Protein AF-A0A2C9VV02-F1 (afdb_monomer_lite)

Organism: Manihot esculenta (NCBI:txid3983)

Structure (mmCIF, N/CA/C/O backbone):
data_AF-A0A2C9VV02-F1
#
_entry.id   AF-A0A2C9VV02-F1
#
loop_
_atom_site.group_PDB
_atom_site.id
_atom_site.type_symbol
_atom_site.label_atom_id
_atom_site.label_alt_id
_atom_site.label_comp_id
_atom_site.label_asym_id
_atom_site.label_entity_id
_atom_site.label_seq_id
_atom_site.pdbx_PDB_ins_code
_atom_site.Cartn_x
_atom_site.Cartn_y
_atom_site.Cartn_z
_atom_site.occupancy
_atom_site.B_iso_or_equiv
_atom_site.auth_seq_id
_atom_site.auth_comp_id
_atom_site.auth_asym_id
_atom_site.auth_atom_id
_atom_site.pdbx_PDB_model_num
ATOM 1 N N . ASP A 1 1 ? -6.500 -12.914 -4.769 1.00 45.06 1 ASP A N 1
ATOM 2 C CA . ASP A 1 1 ? -6.422 -11.483 -5.121 1.00 45.06 1 ASP A CA 1
ATOM 3 C C . ASP A 1 1 ? -5.129 -11.099 -5.814 1.00 45.06 1 ASP A C 1
ATOM 5 O O . ASP A 1 1 ? -4.050 -11.235 -5.257 1.00 45.06 1 ASP A O 1
ATOM 9 N N . THR A 1 2 ? -5.244 -10.646 -7.060 1.00 51.84 2 THR A N 1
ATOM 10 C CA . THR A 1 2 ? -4.151 -10.262 -7.975 1.00 51.84 2 THR A CA 1
ATOM 11 C C . THR A 1 2 ? -3.858 -8.755 -7.970 1.00 51.84 2 THR A C 1
ATOM 13 O O . THR A 1 2 ? -3.036 -8.277 -8.748 1.00 51.84 2 THR A O 1
ATOM 16 N N . SER A 1 3 ? -4.498 -7.995 -7.081 1.00 64.44 3 SER A N 1
ATOM 17 C CA . SER A 1 3 ? -4.539 -6.527 -7.091 1.00 64.44 3 SER A CA 1
ATOM 18 C C . SER A 1 3 ? -3.161 -5.853 -7.019 1.00 64.44 3 SER A C 1
ATOM 20 O O . SER A 1 3 ? -2.895 -4.911 -7.760 1.00 64.44 3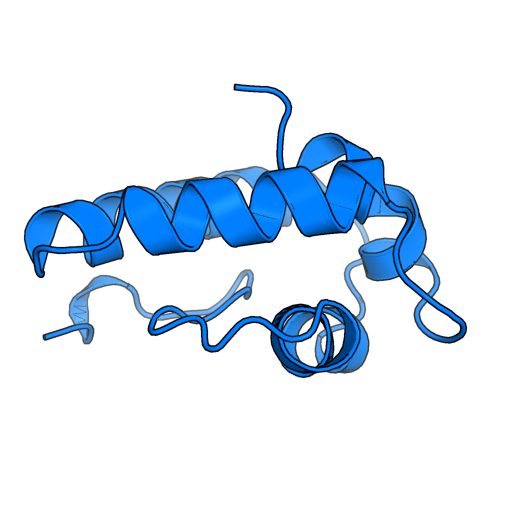 SER A O 1
ATOM 22 N N . LEU A 1 4 ? -2.247 -6.371 -6.191 1.00 71.88 4 LEU A N 1
ATOM 23 C CA . LEU A 1 4 ? -0.878 -5.848 -6.054 1.00 71.88 4 LEU A CA 1
ATOM 24 C C . LEU A 1 4 ? 0.108 -6.440 -7.070 1.00 71.88 4 LEU A C 1
ATOM 26 O O . LEU A 1 4 ? 1.195 -5.895 -7.258 1.00 71.88 4 LEU A O 1
ATOM 30 N N . ALA A 1 5 ? -0.256 -7.520 -7.769 1.00 79.44 5 ALA A N 1
ATOM 31 C CA . ALA A 1 5 ? 0.614 -8.119 -8.782 1.00 79.44 5 ALA A CA 1
ATOM 32 C C . ALA A 1 5 ? 0.870 -7.141 -9.942 1.00 79.44 5 ALA A C 1
ATOM 34 O O . ALA A 1 5 ? 1.981 -7.054 -10.461 1.00 79.44 5 ALA A O 1
ATOM 35 N N . PHE A 1 6 ? -0.128 -6.321 -10.284 1.00 84.44 6 PHE A N 1
ATOM 36 C CA . PHE A 1 6 ? 0.005 -5.264 -11.289 1.00 84.44 6 PHE A CA 1
ATOM 37 C C . PHE A 1 6 ? 0.926 -4.113 -10.861 1.00 84.44 6 PHE A C 1
ATOM 39 O O . PHE A 1 6 ? 1.334 -3.315 -11.707 1.00 84.44 6 PHE A O 1
ATOM 46 N N . CYS A 1 7 ? 1.275 -4.029 -9.573 1.00 86.88 7 CYS A N 1
ATOM 47 C CA . CYS A 1 7 ? 2.217 -3.050 -9.039 1.00 86.88 7 CYS A CA 1
ATOM 48 C C . CYS A 1 7 ? 3.672 -3.517 -9.119 1.00 86.88 7 CYS A C 1
ATOM 50 O O . CYS A 1 7 ? 4.568 -2.680 -9.054 1.00 86.88 7 CYS A O 1
ATOM 52 N N . ILE A 1 8 ? 3.926 -4.818 -9.314 1.00 85.62 8 ILE A N 1
ATOM 53 C CA . ILE A 1 8 ? 5.279 -5.400 -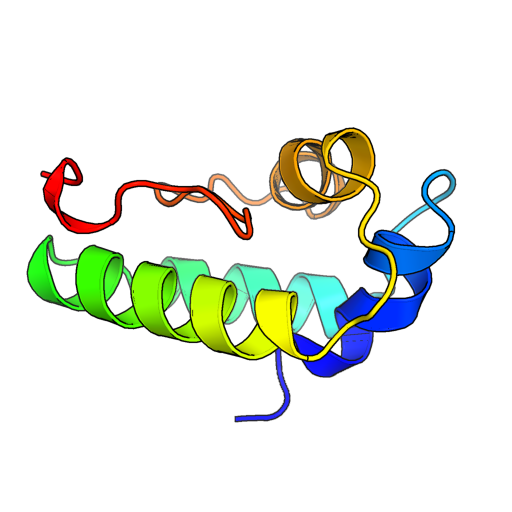9.351 1.00 85.62 8 ILE A CA 1
ATOM 54 C C . ILE A 1 8 ? 6.227 -4.647 -10.300 1.00 85.62 8 ILE A C 1
ATOM 56 O O . ILE A 1 8 ? 7.337 -4.342 -9.871 1.00 85.62 8 ILE A O 1
ATOM 60 N N . PRO A 1 9 ? 5.848 -4.284 -11.544 1.00 86.69 9 PRO A N 1
ATOM 61 C CA . PRO A 1 9 ? 6.765 -3.587 -12.448 1.00 86.69 9 PRO A CA 1
ATOM 62 C C . PRO A 1 9 ? 7.223 -2.227 -11.908 1.00 86.69 9 PRO A C 1
ATOM 64 O O . PRO A 1 9 ? 8.395 -1.876 -12.040 1.00 86.69 9 PRO A O 1
ATOM 67 N N . PHE A 1 10 ? 6.308 -1.484 -11.277 1.00 88.06 10 PHE A N 1
ATOM 68 C CA . PHE A 1 10 ? 6.596 -0.193 -10.657 1.00 88.06 10 PHE A CA 1
ATOM 69 C C . PHE A 1 10 ? 7.427 -0.367 -9.383 1.00 88.06 10 PHE A C 1
ATOM 71 O O . PHE A 1 10 ? 8.435 0.308 -9.205 1.00 88.06 10 PHE A O 1
ATOM 78 N N . LEU A 1 11 ? 7.052 -1.329 -8.540 1.00 86.38 11 LEU A N 1
ATOM 79 C CA . LEU A 1 11 ? 7.767 -1.649 -7.309 1.00 86.38 11 LEU A CA 1
ATOM 80 C C . LEU A 1 11 ? 9.192 -2.161 -7.576 1.00 86.38 11 LEU A C 1
ATOM 82 O O . LEU A 1 11 ? 10.077 -1.907 -6.772 1.00 86.38 11 LEU A O 1
ATOM 86 N N . ALA A 1 12 ? 9.433 -2.853 -8.692 1.00 84.31 12 ALA A N 1
ATOM 87 C CA . ALA A 1 12 ? 10.746 -3.397 -9.038 1.00 84.31 12 ALA A CA 1
ATOM 88 C C . ALA A 1 12 ? 11.670 -2.377 -9.722 1.00 84.31 12 ALA A C 1
ATOM 90 O O . ALA A 1 12 ? 12.856 -2.327 -9.408 1.00 84.31 12 ALA A O 1
ATOM 91 N N . ARG A 1 13 ? 11.161 -1.572 -10.668 1.00 81.81 13 ARG A N 1
ATOM 92 C CA . ARG A 1 13 ? 11.984 -0.566 -11.370 1.00 81.81 13 ARG A CA 1
ATOM 93 C C . ARG A 1 13 ? 12.132 0.733 -10.586 1.00 81.81 13 ARG A C 1
ATOM 95 O O . ARG A 1 13 ? 13.153 1.401 -10.719 1.00 81.81 13 ARG A O 1
ATOM 102 N N . GLY A 1 14 ? 11.117 1.100 -9.805 1.00 75.44 14 GLY A N 1
ATOM 103 C CA . GLY A 1 14 ? 10.943 2.470 -9.340 1.00 75.44 14 GLY A CA 1
ATOM 104 C C . GLY A 1 14 ? 10.765 3.462 -10.496 1.00 75.44 14 GLY A C 1
ATOM 105 O O . GLY A 1 14 ? 10.812 3.104 -11.675 1.00 75.44 14 GLY A O 1
ATOM 106 N N . GLY A 1 15 ? 10.543 4.731 -10.151 1.00 71.81 15 GLY A N 1
ATOM 107 C CA . GLY A 1 15 ? 10.337 5.797 -11.136 1.00 71.81 15 GLY A CA 1
ATOM 108 C C . GLY A 1 15 ? 9.046 5.658 -11.962 1.00 71.81 15 GLY A C 1
ATOM 109 O O . GLY A 1 15 ? 8.331 4.660 -11.910 1.00 71.81 15 GLY A O 1
ATOM 110 N N . GLY A 1 16 ? 8.704 6.705 -12.716 1.00 82.19 16 GLY A N 1
ATOM 111 C CA . GLY A 1 16 ? 7.488 6.727 -13.536 1.00 82.19 16 GLY A CA 1
ATOM 112 C C . GLY A 1 16 ? 6.184 6.730 -12.726 1.00 82.19 16 GLY A C 1
ATOM 113 O O . GLY A 1 16 ? 6.135 7.214 -11.586 1.00 82.19 16 GLY A O 1
ATOM 114 N N . PHE A 1 17 ? 5.117 6.223 -13.345 1.00 83.88 17 PHE A N 1
ATOM 115 C CA . PHE A 1 17 ? 3.785 6.137 -12.752 1.00 83.88 17 PHE A CA 1
ATOM 116 C C . PHE A 1 17 ? 3.313 4.680 -12.668 1.00 83.88 17 PHE A C 1
ATOM 118 O O . PHE A 1 17 ? 3.548 3.909 -13.604 1.00 83.88 17 PHE A O 1
ATOM 125 N N . PRO A 1 18 ? 2.643 4.293 -11.569 1.00 89.00 18 PRO A N 1
ATOM 126 C CA . PRO A 1 18 ? 1.975 3.003 -11.476 1.00 89.00 18 PRO A CA 1
ATOM 127 C C . PRO A 1 18 ? 0.905 2.853 -12.562 1.00 89.00 18 PRO A C 1
ATOM 129 O O . PRO A 1 18 ? 0.298 3.825 -13.012 1.00 89.00 18 PRO A O 1
ATOM 132 N N . SER A 1 19 ? 0.667 1.612 -12.985 1.00 90.06 19 SER A N 1
ATOM 133 C CA . SER A 1 19 ? -0.391 1.322 -13.952 1.00 90.06 19 SER A CA 1
ATOM 134 C C . SER A 1 19 ? -1.776 1.618 -13.352 1.00 90.06 19 SER A C 1
ATOM 136 O O . SER A 1 19 ? -1.961 1.477 -12.139 1.00 90.06 19 SER A O 1
ATOM 138 N N . PRO A 1 20 ? -2.790 1.940 -14.176 1.00 89.81 20 PRO A N 1
ATOM 139 C CA . PRO A 1 20 ? -4.160 2.101 -13.688 1.00 89.81 20 PRO A CA 1
ATOM 140 C C . PRO A 1 20 ? -4.671 0.870 -12.924 1.00 89.81 20 PRO A C 1
ATOM 142 O O . PRO A 1 20 ? -5.340 1.010 -11.905 1.00 89.81 20 PRO A O 1
ATOM 145 N N . ALA A 1 21 ? -4.295 -0.337 -13.366 1.00 89.56 21 ALA A N 1
ATOM 146 C CA . ALA A 1 21 ? -4.635 -1.589 -12.691 1.00 89.56 21 ALA A CA 1
ATOM 147 C C . ALA A 1 21 ? -3.975 -1.711 -11.307 1.00 89.56 21 ALA A C 1
ATOM 149 O O . ALA A 1 21 ? -4.620 -2.150 -10.358 1.00 89.56 21 ALA A O 1
ATOM 150 N N . CYS A 1 22 ? -2.718 -1.274 -11.172 1.00 89.81 22 CYS A N 1
ATOM 151 C CA . CYS A 1 22 ? -2.058 -1.193 -9.873 1.00 89.81 22 CYS A CA 1
ATOM 152 C C . CYS A 1 22 ? -2.797 -0.229 -8.936 1.00 89.81 22 CYS A C 1
ATOM 154 O O . CYS A 1 22 ? -3.131 -0.598 -7.813 1.00 89.81 22 CYS A O 1
ATOM 156 N N . CYS A 1 23 ? -3.120 0.978 -9.405 1.00 91.50 23 CYS A N 1
ATOM 157 C CA . CYS A 1 23 ? -3.818 1.956 -8.572 1.00 91.50 23 CYS A CA 1
ATOM 158 C C . CYS A 1 23 ? -5.233 1.532 -8.189 1.00 91.50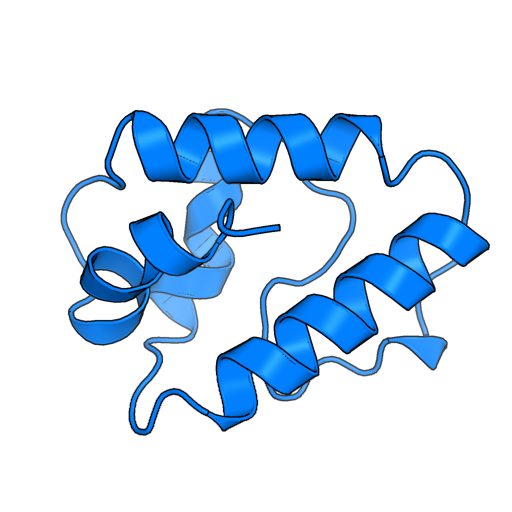 23 CYS A C 1
ATOM 160 O O . CYS A 1 23 ? -5.660 1.797 -7.067 1.00 91.50 23 CYS A O 1
ATOM 162 N N . LEU A 1 24 ? -5.941 0.830 -9.075 1.00 90.31 24 LEU A N 1
ATOM 163 C CA . LEU A 1 24 ? -7.215 0.206 -8.735 1.00 90.31 24 LEU A CA 1
ATOM 164 C C . LEU A 1 24 ? -7.038 -0.811 -7.601 1.00 90.31 24 LEU A C 1
ATOM 166 O O . LEU A 1 24 ? -7.814 -0.817 -6.650 1.00 90.31 24 LEU A O 1
ATOM 170 N N . GLY A 1 25 ? -5.982 -1.623 -7.667 1.00 88.06 25 GLY A N 1
ATOM 171 C CA . GLY A 1 25 ? -5.646 -2.567 -6.610 1.00 88.06 25 GLY A CA 1
ATOM 172 C C . GLY A 1 25 ? -5.360 -1.894 -5.267 1.00 88.06 25 GLY A C 1
ATOM 173 O O . GLY A 1 25 ? -5.899 -2.321 -4.250 1.00 88.06 25 GLY A O 1
ATOM 174 N N . VAL A 1 26 ? -4.574 -0.813 -5.268 1.00 89.06 26 VAL A N 1
ATOM 175 C CA . VAL A 1 26 ? -4.267 -0.017 -4.063 1.00 89.06 26 VAL A CA 1
ATOM 176 C C . VAL A 1 26 ? -5.529 0.634 -3.489 1.00 89.06 26 VAL A C 1
ATOM 178 O O . VAL A 1 26 ? -5.744 0.598 -2.280 1.00 89.06 26 VAL A O 1
ATOM 181 N N . ARG A 1 27 ? -6.403 1.178 -4.344 1.00 88.81 27 ARG A N 1
ATOM 182 C CA . ARG A 1 27 ? -7.684 1.762 -3.924 1.00 88.81 27 ARG A CA 1
ATOM 183 C C . ARG A 1 27 ? -8.612 0.721 -3.301 1.00 88.81 27 ARG A C 1
ATOM 185 O O . ARG A 1 27 ? -9.212 0.987 -2.268 1.00 88.81 27 ARG A O 1
ATOM 192 N N . ASN A 1 28 ? -8.714 -0.465 -3.896 1.00 87.19 28 ASN A N 1
ATOM 193 C CA . ASN A 1 28 ? -9.512 -1.548 -3.320 1.00 87.19 28 ASN A CA 1
ATOM 194 C C . ASN A 1 28 ? -8.983 -1.938 -1.940 1.00 87.19 28 ASN A C 1
ATOM 196 O O . ASN A 1 28 ? -9.761 -2.174 -1.023 1.00 87.19 28 ASN A O 1
ATOM 200 N N . LEU A 1 29 ? -7.662 -1.946 -1.779 1.00 85.44 29 LEU A N 1
ATOM 201 C CA . LEU A 1 29 ? -7.028 -2.257 -0.509 1.00 85.44 29 LEU A CA 1
ATOM 202 C C . LEU A 1 29 ? -7.381 -1.228 0.574 1.00 85.44 29 LEU A C 1
ATOM 204 O O . LEU A 1 29 ? -7.735 -1.624 1.675 1.00 85.44 29 LEU A O 1
ATOM 208 N N . GLN A 1 30 ? -7.404 0.065 0.234 1.00 86.44 30 GLN A N 1
ATOM 209 C CA . GLN A 1 30 ? -7.862 1.129 1.137 1.00 86.44 30 GLN A CA 1
ATOM 210 C C . GLN A 1 30 ? -9.287 0.880 1.658 1.00 86.44 30 GLN A C 1
ATOM 212 O O . GLN A 1 30 ? -9.543 1.044 2.849 1.00 86.44 30 GLN A O 1
ATOM 217 N N . VAL A 1 31 ? -10.203 0.468 0.774 1.00 85.19 31 VAL A N 1
ATOM 218 C CA . VAL A 1 31 ? -11.607 0.184 1.124 1.00 85.19 31 VAL A CA 1
ATOM 219 C C . VAL A 1 31 ? -11.736 -1.055 2.011 1.00 85.19 31 VAL A C 1
ATOM 221 O O . VAL A 1 31 ? -12.675 -1.145 2.794 1.00 85.19 31 VAL A O 1
ATOM 224 N N . LEU A 1 32 ? -10.800 -2.000 1.907 1.00 81.81 32 LEU A N 1
ATOM 225 C CA . LEU A 1 32 ? -10.786 -3.208 2.728 1.00 81.81 32 LEU A CA 1
ATOM 226 C C . LEU A 1 32 ? -10.140 -2.980 4.097 1.00 81.81 32 LEU A C 1
ATOM 228 O O . LEU A 1 32 ? -10.456 -3.700 5.028 1.00 81.81 32 LEU A O 1
ATOM 232 N N . THR A 1 33 ? -9.278 -1.976 4.257 1.00 85.38 33 THR A N 1
ATOM 233 C CA . THR A 1 33 ? -8.533 -1.715 5.501 1.00 85.38 33 THR A CA 1
ATOM 234 C C . THR A 1 33 ? -9.241 -0.739 6.447 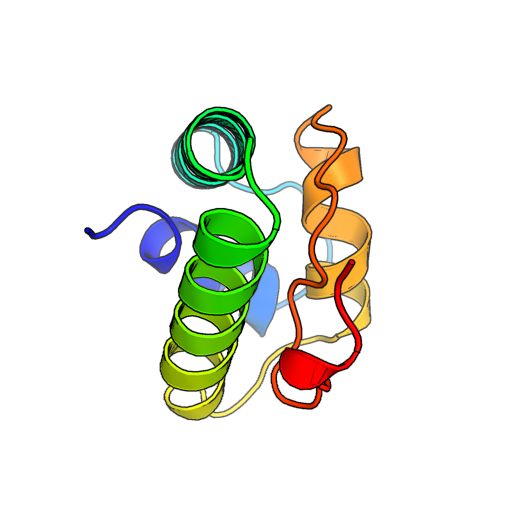1.00 85.38 33 THR A C 1
ATOM 236 O O . THR A 1 33 ? -8.641 0.240 6.901 1.00 85.38 33 THR A O 1
ATOM 239 N N . LEU A 1 34 ? -10.531 -0.963 6.718 1.00 85.12 34 LEU A N 1
ATOM 240 C CA . LEU A 1 34 ? -11.332 -0.078 7.578 1.00 85.12 34 LEU A CA 1
ATOM 241 C C . LEU A 1 34 ? -11.056 -0.311 9.064 1.00 85.12 34 LEU A C 1
ATOM 243 O O . LEU A 1 34 ? -10.998 0.646 9.836 1.00 85.12 34 LEU A O 1
ATOM 247 N N . THR A 1 35 ? -10.872 -1.570 9.463 1.00 88.81 35 THR A N 1
ATOM 248 C CA . THR A 1 35 ? -10.585 -1.935 10.852 1.00 88.81 35 THR A CA 1
ATOM 249 C C . THR A 1 35 ? -9.095 -2.170 11.072 1.00 88.81 35 THR A C 1
ATOM 251 O O . THR A 1 35 ? -8.336 -2.441 10.140 1.00 88.81 35 THR A O 1
ATOM 254 N N . THR A 1 36 ? -8.656 -2.090 12.325 1.00 88.50 36 THR A N 1
ATOM 255 C CA . THR A 1 36 ? -7.286 -2.438 12.725 1.00 88.50 36 THR A CA 1
ATOM 256 C C . THR A 1 36 ? -6.925 -3.868 12.328 1.00 88.50 36 THR A C 1
ATOM 258 O O . THR A 1 36 ? -5.807 -4.121 11.885 1.00 88.50 36 THR A O 1
ATOM 261 N N . GLU A 1 37 ? -7.870 -4.801 12.445 1.00 88.56 37 GLU A N 1
ATOM 262 C CA . GLU A 1 37 ? -7.673 -6.198 12.057 1.00 88.56 37 GLU A CA 1
ATOM 263 C C . GLU A 1 37 ? -7.448 -6.327 10.546 1.00 88.56 37 GLU A C 1
ATOM 265 O O . GLU A 1 37 ? -6.463 -6.935 10.123 1.00 88.56 37 GLU A O 1
ATOM 270 N N . ASP A 1 38 ? -8.270 -5.654 9.737 1.00 88.38 38 ASP A N 1
ATOM 271 C CA . ASP A 1 38 ? -8.115 -5.652 8.281 1.00 88.38 38 ASP A CA 1
ATOM 272 C C . ASP A 1 38 ? -6.796 -5.010 7.848 1.00 88.38 38 ASP A C 1
ATOM 274 O O . ASP A 1 38 ? -6.105 -5.517 6.963 1.00 88.38 38 ASP A O 1
ATOM 278 N N . LYS A 1 39 ? -6.408 -3.902 8.492 1.00 88.81 39 LYS A N 1
ATOM 279 C CA . LYS A 1 39 ? -5.119 -3.245 8.249 1.00 88.81 39 LYS A CA 1
ATOM 280 C C . LYS A 1 39 ? -3.951 -4.195 8.510 1.00 88.81 39 LYS A C 1
ATOM 282 O O . LYS A 1 39 ? -3.027 -4.269 7.699 1.00 88.81 39 LYS A O 1
ATOM 287 N N . ARG A 1 40 ? -3.991 -4.937 9.621 1.00 89.31 40 ARG A N 1
ATOM 288 C CA . ARG A 1 40 ? -2.965 -5.929 9.976 1.00 89.31 40 ARG A CA 1
ATOM 289 C C . ARG A 1 40 ? -2.927 -7.068 8.964 1.00 89.31 40 ARG A C 1
ATOM 291 O O . ARG A 1 40 ? -1.853 -7.388 8.462 1.00 89.31 40 ARG A O 1
ATOM 298 N N . ALA A 1 41 ? -4.085 -7.621 8.607 1.00 88.44 41 ALA A N 1
ATOM 299 C CA . ALA A 1 41 ? -4.192 -8.692 7.619 1.00 88.44 41 ALA A CA 1
ATOM 300 C C . ALA A 1 41 ? -3.660 -8.259 6.242 1.00 88.44 41 ALA A C 1
ATOM 302 O O . ALA A 1 41 ? -2.894 -8.981 5.598 1.00 88.44 41 ALA A O 1
ATOM 303 N N . ALA A 1 42 ? -4.013 -7.051 5.804 1.00 87.19 42 ALA A N 1
ATOM 304 C CA . ALA A 1 42 ? -3.543 -6.486 4.550 1.00 87.19 42 ALA A CA 1
ATOM 305 C C . ALA A 1 42 ? -2.032 -6.204 4.568 1.00 87.19 42 ALA A C 1
ATOM 307 O O . ALA A 1 42 ? -1.347 -6.511 3.591 1.00 87.19 42 ALA A O 1
ATOM 308 N N . CYS A 1 43 ? -1.498 -5.689 5.680 1.00 88.88 43 CYS A N 1
ATOM 309 C CA . CYS A 1 43 ? -0.061 -5.495 5.862 1.00 88.88 43 CYS A CA 1
ATOM 310 C C . CYS A 1 43 ? 0.706 -6.823 5.777 1.00 88.88 43 CYS A C 1
ATOM 312 O O . CYS A 1 43 ? 1.672 -6.920 5.019 1.00 88.88 43 CYS A O 1
ATOM 314 N N . GLU A 1 44 ? 0.251 -7.873 6.469 1.00 88.00 44 GLU A N 1
ATOM 315 C CA . GLU A 1 44 ? 0.888 -9.198 6.411 1.00 88.00 44 GLU A CA 1
ATOM 316 C C . GLU A 1 44 ? 0.827 -9.795 4.996 1.00 88.00 44 GLU A C 1
ATOM 318 O O . GLU A 1 44 ? 1.797 -10.382 4.509 1.00 88.00 44 GLU A O 1
ATOM 323 N N . CYS A 1 45 ? -0.280 -9.580 4.281 1.00 86.25 45 CYS A N 1
ATOM 324 C CA . CYS A 1 45 ? -0.410 -9.985 2.884 1.00 86.25 45 CYS A CA 1
ATOM 325 C C . CYS A 1 45 ? 0.609 -9.264 1.984 1.00 86.25 45 CYS A C 1
ATOM 327 O O . CYS A 1 45 ? 1.323 -9.908 1.210 1.00 86.25 45 CYS A O 1
ATOM 329 N N . ILE A 1 46 ? 0.733 -7.939 2.113 1.00 83.56 46 ILE A N 1
ATOM 330 C CA . ILE A 1 46 ? 1.712 -7.147 1.358 1.00 83.56 46 ILE A CA 1
ATOM 331 C C . ILE A 1 46 ? 3.133 -7.594 1.675 1.00 83.56 46 ILE A C 1
ATOM 333 O O . ILE A 1 46 ? 3.929 -7.780 0.756 1.00 83.56 46 ILE A O 1
ATOM 337 N N . LYS A 1 47 ? 3.442 -7.815 2.952 1.00 84.12 47 LYS A N 1
ATOM 338 C CA . LYS A 1 47 ? 4.742 -8.302 3.409 1.00 84.12 47 LYS A CA 1
ATOM 339 C C . LYS A 1 47 ? 5.089 -9.648 2.774 1.00 84.12 47 LYS A C 1
ATOM 341 O O . LYS A 1 47 ? 6.175 -9.804 2.213 1.00 84.12 47 LYS A O 1
ATOM 346 N N . ALA A 1 48 ? 4.149 -10.595 2.777 1.00 83.69 48 ALA A N 1
ATOM 347 C CA . ALA A 1 48 ? 4.327 -11.913 2.173 1.00 83.69 48 ALA A CA 1
ATOM 348 C C . ALA A 1 48 ? 4.511 -11.853 0.647 1.00 83.69 48 ALA A C 1
ATOM 350 O O . ALA A 1 48 ? 5.358 -12.558 0.094 1.00 83.69 48 ALA A O 1
ATOM 351 N N . VAL A 1 49 ? 3.746 -11.006 -0.051 1.00 79.81 49 VAL A N 1
ATOM 352 C CA . VAL A 1 49 ? 3.910 -10.781 -1.499 1.00 79.81 49 VAL A CA 1
ATOM 353 C C . VAL A 1 49 ? 5.248 -10.109 -1.786 1.00 79.81 49 VAL A C 1
ATOM 355 O O . VAL A 1 49 ? 5.974 -10.528 -2.688 1.00 79.81 49 VAL A O 1
ATOM 358 N N . GLY A 1 50 ? 5.602 -9.102 -0.993 1.00 78.06 50 GLY A N 1
ATOM 359 C CA . GLY A 1 50 ? 6.846 -8.367 -1.112 1.00 78.06 50 GLY A CA 1
ATOM 360 C C . GLY A 1 50 ? 8.062 -9.277 -0.967 1.00 78.06 50 GLY A C 1
ATOM 361 O O . GLY A 1 50 ? 8.970 -9.190 -1.788 1.00 78.06 50 GLY A O 1
ATOM 362 N N . ALA A 1 51 ? 8.039 -10.211 -0.013 1.00 79.44 51 ALA A N 1
ATOM 363 C CA . ALA A 1 51 ? 9.098 -11.201 0.193 1.00 79.44 51 ALA A CA 1
ATOM 364 C C . ALA A 1 51 ? 9.344 -12.120 -1.021 1.00 79.44 51 ALA A C 1
ATOM 366 O O . ALA A 1 51 ? 10.444 -12.644 -1.179 1.00 79.44 51 ALA A O 1
ATOM 367 N N . ARG A 1 52 ? 8.345 -12.315 -1.894 1.00 78.25 52 ARG A N 1
ATOM 368 C CA . ARG A 1 52 ? 8.478 -13.124 -3.124 1.00 78.25 52 ARG A CA 1
ATOM 369 C C . ARG A 1 52 ? 9.093 -12.359 -4.284 1.00 78.25 52 ARG A C 1
ATOM 371 O O . ARG A 1 52 ? 9.519 -12.963 -5.265 1.00 78.25 52 ARG A O 1
ATOM 378 N N . ILE A 1 53 ? 9.108 -11.037 -4.208 1.00 76.31 53 ILE A N 1
ATOM 379 C CA . ILE A 1 53 ? 9.753 -10.213 -5.216 1.00 76.31 53 ILE A CA 1
ATOM 380 C C . ILE A 1 53 ? 11.236 -10.153 -4.803 1.00 76.31 53 ILE A C 1
ATOM 382 O O . ILE A 1 53 ? 11.529 -9.868 -3.650 1.00 76.31 53 ILE A O 1
ATOM 386 N N . PRO A 1 54 ? 12.218 -10.410 -5.672 1.00 72.25 54 PRO A N 1
ATOM 387 C CA . PRO A 1 54 ? 13.625 -10.351 -5.266 1.00 72.25 54 PRO A CA 1
ATOM 388 C C . PRO A 1 54 ? 14.079 -8.908 -4.990 1.00 72.25 54 PRO A C 1
ATOM 390 O O . PRO A 1 54 ? 14.737 -8.651 -3.988 1.00 72.25 54 PRO A O 1
ATOM 393 N N . PHE A 1 55 ? 13.613 -7.941 -5.787 1.00 77.56 55 PHE A N 1
ATOM 394 C CA . PHE A 1 55 ? 13.939 -6.517 -5.652 1.00 77.56 55 PHE A CA 1
ATOM 395 C C . PHE A 1 55 ? 12.670 -5.657 -5.588 1.00 77.56 55 PHE A C 1
ATOM 397 O O . PHE A 1 55 ? 11.892 -5.636 -6.539 1.00 77.56 55 PHE A O 1
ATOM 404 N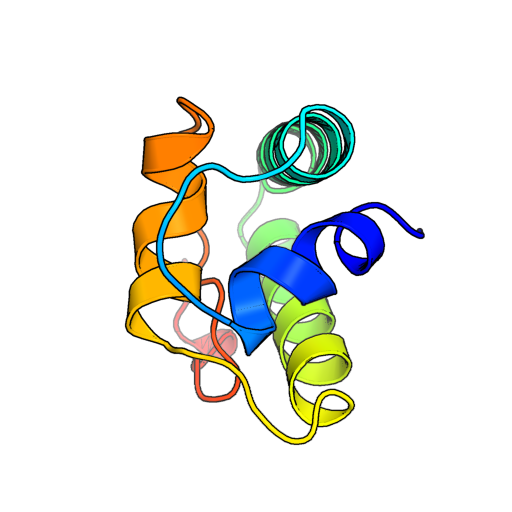 N . ILE A 1 56 ? 12.465 -4.958 -4.469 1.00 82.06 56 ILE A N 1
ATOM 405 C CA . ILE A 1 56 ? 11.497 -3.864 -4.339 1.00 82.06 56 ILE A CA 1
ATOM 406 C C . ILE A 1 56 ? 12.308 -2.618 -4.040 1.00 82.06 56 ILE A C 1
ATOM 408 O O . ILE A 1 56 ? 13.193 -2.619 -3.188 1.00 82.06 56 ILE A O 1
ATOM 412 N N . ASN A 1 57 ? 11.986 -1.564 -4.765 1.00 86.56 57 ASN A N 1
ATOM 413 C CA . ASN A 1 57 ? 12.388 -0.221 -4.443 1.00 86.56 57 ASN A CA 1
ATOM 414 C C . ASN A 1 57 ? 11.441 0.302 -3.348 1.00 86.56 57 ASN A C 1
ATOM 416 O O . ASN A 1 57 ? 10.256 0.529 -3.600 1.00 86.56 57 ASN A O 1
ATOM 420 N N . GLU A 1 58 ? 11.955 0.456 -2.128 1.00 84.12 58 GLU A N 1
ATOM 421 C CA . GLU A 1 58 ? 11.162 0.906 -0.975 1.00 84.12 58 GLU A CA 1
ATOM 422 C C . GLU A 1 58 ? 10.666 2.357 -1.142 1.00 84.12 58 GLU A C 1
ATOM 424 O O . GLU A 1 58 ? 9.576 2.683 -0.669 1.00 84.12 58 GLU A O 1
ATOM 429 N N . ASP A 1 59 ? 11.377 3.211 -1.892 1.00 86.06 59 ASP A N 1
ATOM 430 C CA . ASP A 1 59 ? 10.909 4.568 -2.227 1.00 86.06 59 ASP A CA 1
ATOM 431 C C . ASP A 1 59 ? 9.699 4.517 -3.170 1.00 86.06 59 ASP A C 1
ATOM 433 O O . ASP A 1 59 ? 8.730 5.273 -3.035 1.00 86.06 59 ASP A O 1
ATOM 437 N N . ALA A 1 60 ? 9.716 3.590 -4.131 1.00 88.31 60 ALA A N 1
ATOM 438 C CA . ALA A 1 60 ? 8.577 3.333 -5.001 1.00 88.31 60 ALA A CA 1
ATOM 439 C C . ALA A 1 60 ? 7.394 2.800 -4.187 1.00 88.31 60 ALA A C 1
ATOM 441 O O . ALA A 1 60 ? 6.281 3.297 -4.328 1.00 88.31 60 ALA A O 1
ATOM 442 N N . ALA A 1 61 ? 7.631 1.841 -3.292 1.00 86.44 61 ALA A N 1
ATOM 443 C CA . ALA A 1 61 ? 6.589 1.280 -2.441 1.00 86.44 61 ALA A CA 1
ATOM 444 C C . ALA A 1 61 ? 5.944 2.343 -1.531 1.00 86.44 61 ALA A C 1
ATOM 446 O O . ALA A 1 61 ? 4.718 2.444 -1.478 1.00 86.44 61 ALA A O 1
ATOM 447 N N . SER A 1 62 ? 6.761 3.207 -0.924 1.00 86.38 62 SER A N 1
ATOM 448 C CA . SER A 1 62 ? 6.311 4.307 -0.061 1.00 86.38 62 SER A CA 1
ATOM 449 C C . SER A 1 62 ? 5.572 5.409 -0.831 1.00 86.38 62 SER A C 1
ATOM 451 O O . SER A 1 62 ? 4.615 5.988 -0.324 1.00 86.38 62 SER A O 1
ATOM 453 N N . SER A 1 63 ? 5.973 5.693 -2.075 1.00 88.88 63 SER A N 1
ATOM 454 C CA . SER A 1 63 ? 5.324 6.706 -2.926 1.00 88.88 63 SER A CA 1
ATOM 455 C C . SER A 1 63 ? 4.111 6.190 -3.706 1.00 88.88 63 SER A C 1
ATOM 457 O O . SER A 1 63 ? 3.376 6.989 -4.295 1.00 88.88 63 SER A O 1
ATOM 459 N N . LEU A 1 64 ? 3.873 4.875 -3.724 1.00 88.81 64 LEU A N 1
ATOM 460 C CA . LEU A 1 64 ? 2.805 4.256 -4.506 1.00 88.81 64 LEU A CA 1
ATOM 461 C C . LEU A 1 64 ? 1.401 4.779 -4.140 1.00 88.81 64 LEU A C 1
ATOM 463 O O . LEU A 1 64 ? 0.677 5.147 -5.071 1.00 88.81 64 LEU A O 1
ATOM 467 N N . PRO A 1 65 ? 0.999 4.875 -2.853 1.00 88.75 65 PRO A N 1
ATOM 468 C CA . PRO A 1 65 ? -0.328 5.380 -2.492 1.00 88.75 65 PRO A CA 1
ATOM 469 C C . PRO A 1 65 ? -0.554 6.805 -3.007 1.00 88.75 65 PRO A C 1
ATOM 471 O O . PRO A 1 65 ? -1.526 7.068 -3.718 1.00 88.75 65 PRO A O 1
ATOM 474 N N . GLN A 1 66 ? 0.416 7.695 -2.769 1.00 89.38 66 GLN A N 1
ATOM 475 C CA . GLN A 1 66 ? 0.366 9.085 -3.222 1.00 89.38 66 GLN A CA 1
ATOM 476 C C . GLN A 1 66 ? 0.303 9.194 -4.750 1.00 89.38 66 GLN A C 1
ATOM 478 O O . GLN A 1 66 ? -0.504 9.954 -5.282 1.00 89.38 66 GLN A O 1
ATOM 483 N N . LYS A 1 67 ? 1.090 8.393 -5.479 1.00 89.94 67 LYS A N 1
ATOM 484 C CA . LYS A 1 67 ? 1.051 8.347 -6.953 1.00 89.94 67 LYS A CA 1
ATOM 485 C C . LYS A 1 67 ? -0.268 7.818 -7.509 1.00 89.94 67 LYS A C 1
ATOM 487 O O . LYS A 1 67 ? -0.620 8.155 -8.636 1.00 89.94 67 LYS A O 1
ATOM 492 N N . CYS A 1 68 ? -0.988 7.016 -6.734 1.00 90.12 68 CYS A N 1
ATOM 493 C CA . CYS A 1 68 ? -2.327 6.548 -7.068 1.00 90.12 68 CYS A CA 1
ATOM 494 C C . CYS A 1 68 ? -3.445 7.481 -6.582 1.00 90.12 68 CYS A C 1
ATOM 496 O O . CYS A 1 68 ? -4.616 7.200 -6.843 1.00 90.12 68 CYS A O 1
ATOM 498 N N . GLY A 1 69 ? -3.109 8.582 -5.898 1.00 89.94 69 GLY A N 1
ATOM 499 C CA . GLY A 1 69 ? -4.085 9.502 -5.313 1.00 89.94 69 GLY A CA 1
ATOM 500 C C . GLY A 1 69 ? -4.921 8.850 -4.211 1.00 89.94 69 GLY A C 1
ATOM 501 O O . GLY A 1 69 ? -6.104 9.154 -4.076 1.00 89.94 69 GLY A O 1
ATOM 502 N N . VAL A 1 70 ? -4.330 7.901 -3.482 1.00 88.44 70 VAL A N 1
ATOM 503 C CA . VAL A 1 70 ? -4.973 7.136 -2.413 1.00 88.44 70 VAL A CA 1
ATOM 504 C C . VAL A 1 70 ? -4.211 7.371 -1.117 1.00 88.44 70 VAL A C 1
ATOM 506 O O . VAL A 1 70 ? -2.987 7.251 -1.084 1.00 88.44 70 VAL A O 1
ATOM 509 N N . ASP A 1 71 ? -4.942 7.664 -0.046 1.00 86.12 71 ASP A N 1
ATOM 510 C CA . ASP A 1 71 ? -4.382 7.710 1.301 1.00 86.12 71 ASP A CA 1
ATOM 511 C C . ASP A 1 71 ? -4.514 6.330 1.950 1.00 86.12 71 ASP A C 1
ATOM 513 O O . ASP A 1 71 ? -5.607 5.904 2.340 1.00 86.12 71 ASP A O 1
ATOM 517 N N . LEU A 1 72 ? -3.412 5.582 1.962 1.00 84.19 72 LEU A N 1
ATOM 518 C CA . LEU A 1 72 ? -3.383 4.217 2.465 1.00 84.19 72 LEU A CA 1
ATOM 519 C C . LEU A 1 72 ? -2.823 4.205 3.888 1.00 84.19 72 LEU A C 1
ATOM 521 O O . LEU A 1 72 ? -1.645 4.471 4.104 1.00 84.19 72 LEU A O 1
ATOM 525 N N . ASN A 1 73 ? -3.659 3.811 4.848 1.00 80.56 73 ASN A N 1
ATOM 526 C CA . ASN A 1 73 ? -3.315 3.755 6.274 1.00 80.56 73 ASN A CA 1
ATOM 527 C C . ASN A 1 73 ? -2.529 2.496 6.675 1.00 80.56 73 ASN A C 1
ATOM 529 O O . ASN A 1 73 ? -2.570 2.077 7.833 1.00 80.56 73 ASN A O 1
ATOM 533 N N . ILE A 1 74 ? -1.845 1.868 5.720 1.00 85.00 74 ILE A N 1
ATOM 534 C CA . ILE A 1 74 ? -0.952 0.743 5.968 1.00 85.00 74 ILE A CA 1
ATOM 535 C C . ILE A 1 74 ? 0.336 0.903 5.151 1.00 85.00 74 ILE A C 1
ATOM 537 O O . ILE A 1 74 ? 0.295 1.387 4.016 1.00 85.00 74 ILE A O 1
ATOM 541 N N . PRO A 1 75 ? 1.486 0.484 5.696 1.00 81.31 75 PRO A N 1
ATOM 542 C CA . PRO A 1 75 ? 2.747 0.543 4.978 1.00 81.31 75 PRO A CA 1
ATOM 543 C C . PRO A 1 75 ? 2.796 -0.510 3.865 1.00 81.31 75 PRO A C 1
ATOM 545 O O . PRO A 1 75 ? 2.514 -1.688 4.086 1.00 81.31 75 PRO A O 1
ATOM 548 N N . ILE A 1 76 ? 3.227 -0.098 2.671 1.00 81.19 76 ILE A N 1
ATOM 549 C CA . ILE A 1 76 ? 3.598 -1.027 1.600 1.00 81.19 76 ILE A CA 1
ATOM 550 C C . ILE A 1 76 ? 5.095 -1.298 1.727 1.00 81.19 76 ILE A C 1
ATOM 552 O O . ILE A 1 76 ? 5.904 -0.608 1.119 1.00 81.19 76 ILE A O 1
ATOM 556 N N . SER A 1 77 ? 5.474 -2.271 2.554 1.00 76.56 77 SER A N 1
ATOM 557 C CA . SER A 1 77 ? 6.882 -2.632 2.755 1.00 76.56 77 SER A CA 1
ATOM 558 C C . SER A 1 77 ? 7.045 -4.111 3.098 1.00 76.56 77 SER A C 1
ATOM 560 O O . SER A 1 77 ? 6.131 -4.765 3.602 1.00 76.56 77 SER A O 1
ATOM 562 N N . ARG A 1 78 ? 8.238 -4.645 2.829 1.00 77.12 78 ARG A N 1
ATOM 563 C CA . ARG A 1 78 ? 8.640 -6.012 3.199 1.00 77.12 78 ARG A CA 1
ATOM 564 C C . ARG A 1 78 ? 9.053 -6.149 4.657 1.00 77.12 78 ARG A C 1
ATOM 566 O O . ARG A 1 78 ? 9.086 -7.261 5.179 1.00 77.12 78 ARG A O 1
ATOM 573 N N . THR A 1 79 ? 9.428 -5.044 5.290 1.00 78.06 79 THR A N 1
ATOM 574 C CA . THR A 1 79 ? 9.977 -5.020 6.652 1.00 78.06 79 THR A CA 1
ATOM 575 C C . THR A 1 79 ? 9.054 -4.318 7.636 1.00 78.06 79 THR A C 1
ATOM 577 O O . THR A 1 79 ? 9.407 -4.187 8.804 1.00 78.06 79 THR A O 1
ATOM 580 N N . ALA A 1 80 ? 7.862 -3.909 7.189 1.00 83.12 80 ALA A N 1
ATOM 581 C CA . ALA A 1 80 ? 6.861 -3.321 8.059 1.00 83.12 80 ALA A CA 1
ATOM 582 C C . ALA A 1 80 ? 6.530 -4.253 9.232 1.00 83.12 80 ALA A C 1
ATOM 584 O O . ALA A 1 80 ? 6.280 -5.456 9.063 1.00 83.12 80 ALA A O 1
ATOM 585 N N . ASP A 1 81 ? 6.501 -3.667 10.426 1.00 84.81 81 ASP A N 1
ATOM 586 C CA . ASP A 1 81 ? 5.948 -4.314 11.602 1.00 84.81 81 ASP A CA 1
ATOM 587 C C . ASP A 1 81 ? 4.427 -4.132 11.607 1.00 84.81 81 ASP A C 1
ATOM 589 O O . ASP A 1 81 ? 3.890 -3.149 12.120 1.00 84.81 81 ASP A O 1
ATOM 593 N N . CYS A 1 82 ? 3.727 -5.093 11.007 1.00 86.19 82 CYS A N 1
ATOM 594 C CA . CYS A 1 82 ? 2.274 -5.074 10.908 1.00 86.19 82 CYS A CA 1
ATOM 595 C C . CYS A 1 82 ? 1.580 -5.123 12.278 1.00 86.19 82 CYS A C 1
ATOM 597 O O . CYS A 1 82 ? 0.453 -4.651 12.388 1.00 86.19 82 CYS A O 1
ATOM 599 N N . GLN A 1 83 ? 2.235 -5.626 13.332 1.00 84.25 83 GLN A N 1
ATOM 600 C CA . GLN A 1 83 ? 1.650 -5.694 14.679 1.00 84.25 83 GLN A CA 1
ATOM 601 C C . GLN A 1 83 ? 1.554 -4.319 15.349 1.00 84.25 83 GLN A C 1
ATOM 603 O O . GLN A 1 83 ? 0.706 -4.116 16.217 1.00 84.25 83 GLN A O 1
ATOM 608 N N . SER A 1 84 ? 2.376 -3.362 14.911 1.00 83.56 84 SER A N 1
ATOM 609 C CA . SER A 1 84 ? 2.360 -1.980 15.402 1.00 83.56 84 SER A CA 1
ATOM 610 C C . SE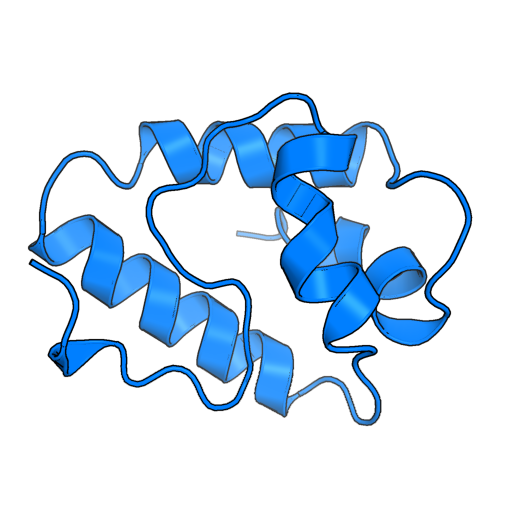R A 1 84 ? 1.190 -1.140 14.864 1.00 83.56 84 SER A C 1
ATOM 612 O O . SER A 1 84 ? 0.978 -0.016 15.319 1.00 83.56 84 SER A O 1
ATOM 614 N N . ILE A 1 85 ? 0.409 -1.671 13.913 1.00 84.31 85 ILE A N 1
ATOM 615 C CA . ILE A 1 85 ? -0.723 -0.963 13.307 1.00 84.31 85 ILE A CA 1
ATOM 616 C C . ILE A 1 85 ? -1.927 -0.969 14.260 1.00 84.31 85 ILE A C 1
ATOM 618 O O . ILE A 1 85 ? -2.330 -2.030 14.756 1.00 84.31 85 ILE A O 1
ATOM 622 N N . ASN A 1 86 ? -2.501 0.220 14.481 1.00 76.06 86 ASN A N 1
ATOM 623 C CA . ASN A 1 86 ? -3.623 0.482 15.387 1.00 76.06 86 ASN A CA 1
ATOM 624 C C . ASN A 1 86 ? -4.913 0.897 14.659 1.00 76.06 86 ASN A C 1
ATOM 626 O O . ASN A 1 86 ? -4.884 1.405 13.506 1.00 76.06 86 ASN A O 1
#

Secondary structure (DSSP, 8-state):
--TTGGGHHHHHH-SS---HHHHHHHHHHHHH--SHHHHHHHHHHHHHHHHHSS---HHHHHHHHHHTT---SS---SS--GGG--

Sequence (86 aa):
DTSLAFCIPFLARGGGFPSPACCLGVRNLQVLTLTTEDKRAACECIKAVGARIPFINEDAASSLPQKCGVDLNIPISRTADCQSIN

Radius of gyration: 11.62 Å; chains: 1; bounding box: 26×23×29 Å

Foldseek 3Di:
DCQCVQVLVCQAPPDDARDPSNLVSQQVLQVQPPDLVSLLVSQVVLLVVQVPRPGGDQVSQQCRCVSSVHDHQHGNDNPDPSVPGD

InterPro domains:
  IPR000528 Plant non-specific lipid-transfer protein/Par allergen [PR00382] (17-31)
  IPR000528 Plant non-specific lipid-transfer protein/Par allergen [PR00382] (38-53)
  IPR000528 Plant non-specific lipid-transfer protein/Par allergen [PR00382] (55-72)
  IPR000528 Plant non-specific lipid-transfer protein/Par allergen [PR00382] (73-84)
  IPR000528 Plant non-specific lipid-transfer protein/Par allergen [PS00597] (64-85)
  IPR000528 Plant non-specific lipid-transfer protein/Par allergen [PTHR33076] (2-83)
  IPR016140 Bifunctional inhibitor/plant lipid transfer protein/seed storage helical domain [PF00234] (4-74)
  IPR016140 Bifunctional inhibitor/plant lipid transfer protein/seed storage helical domain [SM00499] (7-82)
  IPR036312 Bifunctional inhibitor/plant lipid transfer protein/seed storage helical domain superfamily [G3DSA:1.10.110.10] (1-86)
  IPR036312 Bifunctional inhibitor/plant lipid transfer protein/seed storage helical domain superfamily [SSF47699] (2-85)

pLDDT: mean 83.65, std 7.45, range [45.06, 91.5]